Protein AF-A0A5A7S313-F1 (afdb_monomer_lite)

pLDDT: mean 79.52, std 14.51, range [44.0, 96.19]

Secondary structure (DSSP, 8-state):
-HHHHHHHHHHHHHHHHHHHHHHHHHHHHHHHHHHHHHHHHHSEEEEEEESS-HHHHHHHHHHHS--B-STT--GGGEEEEEEEE-SSEEEEEEEEE-SSSSEEEEEEEEEEEEEETTEEEEEEEEEEEE-S-TTTHHHHHHHHHHHHHHHHHHHHHH-TT-EEEEEE--

Radius of gyration: 22.66 Å; chains: 1; bounding box: 63×31×67 Å

Organism: NCBI:txid2495913

Sequence (170 aa):
MIATLLFFAVIFGVSWVYATVKTKAKREVFFKEQYDTQRSLTHSDLHITTNATVEAIRHSLDKHIPADESAKAVFFGGSMKKTHQTDFRTVWQHRSKITTGGDGDEFTASVTFRPENNRTHAVVSIDRWREKDGITRRAGIRVMQQFMDAAVAAFKETDPNAHVETRSAA

Structure (mmCIF, N/CA/C/O backbone):
data_AF-A0A5A7S313-F1
#
_entry.id   AF-A0A5A7S313-F1
#
loop_
_atom_site.group_PDB
_atom_site.id
_atom_site.type_symbol
_atom_site.label_atom_id
_atom_site.label_alt_id
_atom_site.label_comp_id
_atom_site.label_asym_id
_atom_site.label_entity_id
_atom_site.label_seq_id
_atom_site.pdbx_PDB_ins_code
_atom_site.Cartn_x
_atom_site.Cartn_y
_atom_site.Cartn_z
_atom_site.occupancy
_atom_site.B_iso_or_equiv
_atom_site.auth_seq_id
_atom_site.auth_comp_id
_atom_site.auth_asym_id
_atom_site.auth_atom_id
_atom_site.pdbx_PDB_model_num
ATOM 1 N N . MET A 1 1 ? 39.688 -18.090 -51.875 1.00 58.97 1 MET A N 1
ATOM 2 C CA . MET A 1 1 ? 39.910 -17.072 -50.822 1.00 58.97 1 MET A CA 1
ATOM 3 C C . MET A 1 1 ? 38.756 -16.066 -50.731 1.00 58.97 1 MET A C 1
ATOM 5 O O . MET A 1 1 ? 38.184 -15.937 -49.660 1.00 58.97 1 MET A O 1
ATOM 9 N N . ILE A 1 2 ? 38.338 -15.425 -51.834 1.00 63.50 2 ILE A N 1
ATOM 10 C CA . ILE A 1 2 ? 37.213 -14.456 -51.849 1.00 63.50 2 ILE A CA 1
ATOM 11 C C . ILE A 1 2 ? 35.858 -15.103 -51.495 1.00 63.50 2 ILE A C 1
ATOM 13 O O . ILE A 1 2 ? 35.122 -14.576 -50.667 1.00 63.50 2 ILE A O 1
ATOM 17 N N . ALA A 1 3 ? 35.551 -16.281 -52.051 1.00 61.41 3 ALA A N 1
ATOM 18 C CA . ALA A 1 3 ? 34.304 -16.999 -51.754 1.00 61.41 3 ALA A CA 1
ATOM 19 C C . ALA A 1 3 ? 34.179 -17.401 -50.271 1.00 61.41 3 ALA A C 1
ATOM 21 O O . ALA A 1 3 ? 33.097 -17.353 -49.695 1.00 61.41 3 ALA A O 1
ATOM 22 N N . THR A 1 4 ? 35.301 -17.738 -49.633 1.00 62.44 4 THR A N 1
ATOM 23 C CA . THR A 1 4 ? 35.359 -18.107 -48.215 1.00 62.44 4 THR A CA 1
ATOM 24 C C . THR A 1 4 ? 35.072 -16.899 -47.319 1.00 62.44 4 THR A C 1
ATOM 26 O O . THR A 1 4 ? 34.288 -17.004 -46.382 1.00 62.44 4 THR A O 1
ATOM 29 N N . LEU A 1 5 ? 35.637 -15.731 -47.647 1.00 61.53 5 LEU A N 1
ATOM 30 C CA . LEU A 1 5 ? 35.375 -14.473 -46.937 1.00 61.53 5 LEU A CA 1
ATOM 31 C C . LEU A 1 5 ? 33.908 -14.030 -47.055 1.00 61.53 5 LEU A C 1
ATOM 33 O O . LEU A 1 5 ? 33.316 -13.615 -46.061 1.00 61.53 5 LEU A O 1
ATOM 37 N N . LEU A 1 6 ? 33.300 -14.175 -48.237 1.00 60.22 6 LEU A N 1
ATOM 38 C CA . LEU A 1 6 ? 31.879 -13.873 -48.452 1.00 60.22 6 LEU A CA 1
ATOM 39 C C . LEU A 1 6 ? 30.957 -14.821 -47.675 1.00 60.22 6 LEU A C 1
ATOM 41 O O . LEU A 1 6 ? 29.974 -14.373 -47.089 1.00 60.22 6 LEU A O 1
ATOM 45 N N . PHE A 1 7 ? 31.293 -16.111 -47.610 1.00 64.56 7 PHE A N 1
ATOM 46 C CA . PHE A 1 7 ? 30.528 -17.096 -46.844 1.00 64.56 7 PHE A CA 1
ATOM 47 C C . PHE A 1 7 ? 30.505 -16.768 -45.344 1.00 64.56 7 PHE A C 1
ATOM 49 O O . PHE A 1 7 ? 29.439 -16.754 -44.727 1.00 64.56 7 PHE A O 1
ATOM 56 N N . PHE A 1 8 ? 31.657 -16.409 -44.767 1.00 59.91 8 PHE A N 1
ATOM 57 C CA . PHE A 1 8 ? 31.714 -15.955 -43.377 1.00 59.91 8 PHE A CA 1
ATOM 58 C C . PHE A 1 8 ? 30.947 -14.642 -43.172 1.00 59.91 8 PHE A C 1
ATOM 60 O O . PHE A 1 8 ? 30.177 -14.544 -42.219 1.00 59.91 8 PHE A O 1
ATOM 67 N N . ALA A 1 9 ? 31.067 -13.665 -44.076 1.00 61.00 9 ALA A N 1
ATOM 68 C CA . ALA A 1 9 ? 30.336 -12.399 -43.975 1.00 61.00 9 ALA A CA 1
ATOM 69 C C . ALA A 1 9 ? 28.806 -12.591 -43.956 1.00 61.00 9 ALA A C 1
ATOM 71 O O . ALA A 1 9 ? 28.114 -11.938 -43.175 1.00 61.00 9 ALA A O 1
ATOM 72 N N . VAL A 1 10 ? 28.278 -13.527 -44.752 1.00 65.12 10 VAL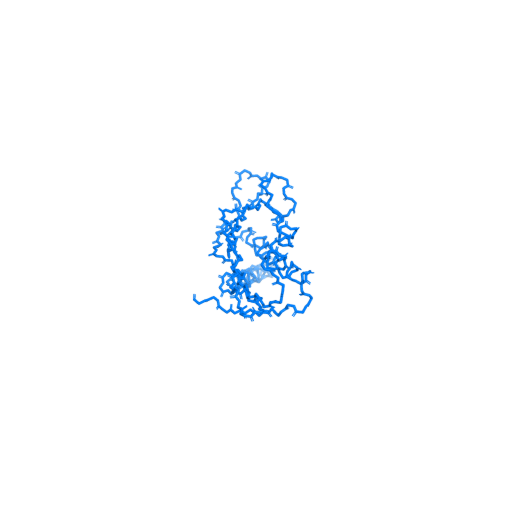 A N 1
ATOM 73 C CA . VAL A 1 10 ? 26.845 -13.860 -44.766 1.00 65.12 10 VAL A CA 1
ATOM 74 C C . VAL A 1 10 ? 26.420 -14.541 -43.462 1.00 65.12 10 VAL A C 1
ATOM 76 O O . VAL A 1 10 ? 25.419 -14.143 -42.871 1.00 65.12 10 VAL A O 1
ATOM 79 N N . ILE A 1 11 ? 27.186 -15.513 -42.959 1.00 64.25 11 ILE A N 1
ATOM 80 C CA . ILE A 1 11 ? 26.841 -16.224 -41.713 1.00 64.25 11 ILE A CA 1
ATOM 81 C C . ILE A 1 11 ? 26.889 -15.289 -40.500 1.00 64.25 11 ILE A C 1
ATOM 83 O O . ILE A 1 11 ? 25.975 -15.304 -39.666 1.00 64.25 11 ILE A O 1
ATOM 87 N N . PHE A 1 12 ? 27.926 -14.454 -40.407 1.00 59.38 12 PHE A N 1
ATOM 88 C CA . PHE A 1 12 ? 28.047 -13.471 -39.335 1.00 59.38 12 PHE A CA 1
ATOM 89 C C . PHE A 1 12 ? 26.969 -12.389 -39.450 1.00 59.38 12 PHE A C 1
ATOM 91 O O . PHE A 1 12 ? 26.346 -12.064 -38.441 1.00 59.38 12 PHE A O 1
ATOM 98 N N . GLY A 1 13 ? 26.670 -11.900 -40.658 1.00 58.66 13 GLY A N 1
ATOM 99 C CA . GLY A 1 13 ? 25.605 -10.922 -40.897 1.00 58.66 13 GLY A CA 1
ATOM 100 C C . GLY A 1 13 ? 24.216 -11.442 -40.516 1.00 58.66 13 GLY A C 1
ATOM 101 O O . GLY A 1 13 ? 23.496 -10.784 -39.766 1.00 58.66 13 GLY A O 1
ATOM 102 N N . VAL A 1 14 ? 23.856 -12.655 -40.949 1.00 61.38 14 VAL A N 1
ATOM 103 C CA . VAL A 1 14 ? 22.561 -13.281 -40.625 1.00 61.38 14 VAL A CA 1
ATOM 104 C C . VAL A 1 14 ? 22.447 -13.580 -39.127 1.00 61.38 14 VAL A C 1
ATOM 106 O O . VAL A 1 14 ? 21.400 -13.318 -38.533 1.00 61.38 14 VAL A O 1
ATOM 109 N N . SER A 1 15 ? 23.522 -14.043 -38.480 1.00 62.72 15 SER A N 1
ATOM 110 C CA . SER A 1 15 ? 23.530 -14.258 -37.025 1.00 62.72 15 SER A CA 1
ATOM 111 C C . SER A 1 15 ? 23.352 -12.956 -36.242 1.00 62.72 15 SER A C 1
ATOM 113 O O . SER A 1 15 ? 22.628 -12.933 -35.246 1.00 62.72 15 SER A O 1
ATOM 115 N N . TRP A 1 16 ? 23.963 -11.857 -36.697 1.00 64.00 16 TRP A N 1
ATOM 116 C CA . TRP A 1 16 ? 23.848 -10.550 -36.047 1.00 64.00 16 TRP A CA 1
ATOM 117 C C . TRP A 1 16 ? 22.446 -9.947 -36.212 1.00 64.00 16 TRP A C 1
ATOM 119 O O . TRP A 1 16 ? 21.860 -9.445 -35.249 1.00 64.00 16 TRP A O 1
ATOM 129 N N . VAL A 1 17 ? 21.854 -10.066 -37.405 1.00 60.25 17 VAL A N 1
ATOM 130 C CA . VAL A 1 17 ? 20.466 -9.649 -37.670 1.00 60.25 17 VAL A CA 1
ATOM 131 C C . VAL A 1 17 ? 19.482 -10.483 -36.844 1.00 60.25 17 VAL A C 1
ATOM 133 O O . VAL A 1 17 ? 18.600 -9.933 -36.189 1.00 60.25 17 VAL A O 1
ATOM 136 N N . TYR A 1 18 ? 19.664 -11.802 -36.778 1.00 62.84 18 TYR A N 1
ATOM 137 C CA . TYR A 1 18 ? 18.817 -12.666 -35.956 1.00 62.84 18 TYR A CA 1
ATOM 138 C C . TYR A 1 18 ? 18.930 -12.335 -34.459 1.00 62.84 18 TYR A C 1
ATOM 140 O O . TYR A 1 18 ? 17.918 -12.235 -33.759 1.00 62.84 18 TYR A O 1
ATOM 148 N N . ALA A 1 19 ? 20.147 -12.094 -33.962 1.00 58.81 19 ALA A N 1
ATOM 149 C CA . ALA A 1 19 ? 20.376 -11.708 -32.573 1.00 58.81 19 ALA A CA 1
ATOM 150 C C . ALA A 1 19 ? 19.731 -10.355 -32.229 1.00 58.81 19 ALA A C 1
ATOM 152 O O . ALA A 1 19 ? 19.106 -10.237 -31.170 1.00 58.81 19 ALA A O 1
ATOM 153 N N . THR A 1 20 ? 19.827 -9.362 -33.121 1.00 59.66 20 THR A N 1
ATOM 154 C CA . THR A 1 20 ? 19.258 -8.014 -32.926 1.00 59.66 20 THR A CA 1
ATOM 155 C C . THR A 1 20 ? 17.731 -7.994 -33.017 1.00 59.66 20 THR A C 1
ATOM 157 O O . THR A 1 20 ? 17.076 -7.363 -32.187 1.00 59.66 20 THR A O 1
ATOM 160 N N . VAL A 1 21 ? 17.132 -8.734 -33.953 1.00 60.22 21 VAL A N 1
ATOM 161 C CA . VAL A 1 21 ? 15.668 -8.878 -34.048 1.00 60.22 21 VAL A CA 1
ATOM 162 C C . VAL A 1 21 ? 15.115 -9.604 -32.820 1.00 60.22 21 VAL A C 1
ATOM 164 O O . VAL A 1 21 ? 14.151 -9.142 -32.209 1.00 60.22 21 VAL A O 1
ATOM 167 N N . LYS A 1 22 ? 15.769 -10.684 -32.375 1.00 61.38 22 LYS A N 1
ATOM 168 C CA . LYS A 1 22 ? 15.370 -11.421 -31.167 1.00 61.38 22 LYS A CA 1
ATOM 169 C C . LYS A 1 22 ? 15.480 -10.569 -29.901 1.00 61.38 22 LYS A C 1
ATOM 171 O O . LYS A 1 22 ? 14.634 -10.691 -29.018 1.00 61.38 22 LYS A O 1
ATOM 176 N N . THR A 1 23 ? 16.492 -9.707 -29.791 1.00 55.25 23 THR A N 1
ATOM 177 C CA . THR A 1 23 ? 16.611 -8.782 -28.648 1.00 55.25 23 THR A CA 1
ATOM 178 C C . THR A 1 23 ? 15.567 -7.674 -28.688 1.00 55.25 23 THR A C 1
ATOM 180 O O . THR A 1 23 ? 15.011 -7.368 -27.637 1.00 55.25 23 THR A O 1
ATOM 183 N N . LYS A 1 24 ? 15.236 -7.121 -29.863 1.00 60.31 24 LYS A N 1
ATOM 184 C CA . LYS A 1 24 ? 14.135 -6.151 -30.002 1.00 60.31 24 LYS A CA 1
ATOM 185 C C . LYS A 1 24 ? 12.787 -6.761 -29.617 1.00 60.31 24 LYS A C 1
ATOM 187 O O . LYS A 1 24 ? 12.116 -6.214 -28.749 1.00 60.31 24 LYS A O 1
ATOM 192 N N . ALA A 1 25 ? 12.457 -7.937 -30.152 1.00 59.31 25 ALA A N 1
ATOM 193 C CA . ALA A 1 25 ? 11.212 -8.635 -29.829 1.00 59.31 25 ALA A CA 1
ATOM 194 C C . ALA A 1 25 ? 11.117 -8.998 -28.337 1.00 59.31 25 ALA A C 1
ATOM 196 O O . ALA A 1 25 ? 10.091 -8.772 -27.701 1.00 59.31 25 ALA A O 1
ATOM 197 N N . LYS A 1 26 ? 12.207 -9.494 -27.731 1.00 58.94 26 LYS A N 1
ATOM 198 C CA . LYS A 1 26 ? 12.250 -9.739 -26.279 1.00 58.94 26 LYS A CA 1
ATOM 199 C C . LYS A 1 26 ? 12.031 -8.465 -25.474 1.00 58.94 26 LYS A C 1
ATOM 201 O O . LYS A 1 26 ? 11.352 -8.513 -24.459 1.00 58.94 26 LYS A O 1
ATOM 206 N N . ARG A 1 27 ? 12.610 -7.347 -25.909 1.00 56.84 27 ARG A N 1
ATOM 207 C CA . ARG A 1 27 ? 12.488 -6.058 -25.229 1.00 56.84 27 ARG A CA 1
ATOM 208 C C . ARG A 1 27 ? 11.054 -5.527 -25.299 1.00 56.84 27 ARG A C 1
ATOM 210 O O . ARG A 1 27 ? 10.546 -5.075 -24.282 1.00 56.84 27 ARG A O 1
ATOM 217 N N . GLU A 1 28 ? 10.384 -5.657 -26.440 1.00 60.91 28 GLU A N 1
ATOM 218 C CA . GLU A 1 28 ? 8.966 -5.296 -26.591 1.00 60.91 28 GLU A CA 1
ATOM 219 C C . GLU A 1 28 ? 8.044 -6.157 -25.722 1.00 60.91 28 GLU A C 1
ATOM 221 O O . GLU A 1 28 ? 7.219 -5.618 -24.987 1.00 60.91 28 GLU A O 1
ATOM 226 N N . VAL A 1 29 ? 8.220 -7.483 -25.736 1.00 63.34 29 VAL A N 1
ATOM 227 C CA . VAL A 1 29 ? 7.418 -8.401 -24.908 1.00 63.34 29 VAL A CA 1
ATOM 228 C C . VAL A 1 29 ? 7.664 -8.163 -23.416 1.00 63.34 29 VAL A C 1
ATOM 230 O O . VAL A 1 29 ? 6.719 -8.097 -22.637 1.00 63.34 29 VAL A O 1
ATOM 233 N N . PHE A 1 30 ? 8.923 -7.973 -23.020 1.00 63.88 30 PHE A N 1
ATOM 234 C CA . PHE A 1 30 ? 9.294 -7.734 -21.626 1.00 63.88 30 PHE A CA 1
ATOM 235 C C . PHE A 1 30 ? 8.748 -6.404 -21.098 1.00 63.88 30 PHE A C 1
ATOM 237 O O . PHE A 1 30 ? 8.261 -6.337 -19.972 1.00 63.88 30 PHE A O 1
ATOM 244 N N . PHE A 1 31 ? 8.784 -5.338 -21.904 1.00 69.00 31 PHE A N 1
ATOM 245 C CA . PHE A 1 31 ? 8.170 -4.075 -21.503 1.00 69.00 31 PHE A CA 1
ATOM 246 C C . PHE A 1 31 ? 6.648 -4.157 -21.471 1.00 69.00 31 PHE A C 1
ATOM 248 O O . PHE A 1 31 ? 6.052 -3.545 -20.589 1.00 69.00 31 PHE A O 1
ATOM 255 N N . LYS A 1 32 ? 6.023 -4.927 -22.370 1.00 77.75 32 LYS A N 1
ATOM 256 C CA . LYS A 1 32 ? 4.575 -5.157 -22.347 1.00 77.75 32 LYS A CA 1
ATOM 257 C C . LYS A 1 32 ? 4.127 -5.794 -21.031 1.00 77.75 32 LYS A C 1
ATOM 259 O O . LYS A 1 32 ? 3.224 -5.267 -20.398 1.00 77.75 32 LYS A O 1
ATOM 264 N N . GLU A 1 33 ? 4.799 -6.848 -20.576 1.00 78.12 33 GLU A N 1
ATOM 265 C CA . GLU A 1 33 ? 4.487 -7.497 -19.294 1.00 78.12 33 GLU A CA 1
ATOM 266 C C . GLU A 1 33 ? 4.594 -6.519 -18.111 1.00 78.12 33 GLU A C 1
ATOM 268 O O . GLU A 1 33 ? 3.729 -6.484 -17.235 1.00 78.12 33 GLU A O 1
ATOM 273 N N . GLN A 1 34 ? 5.622 -5.664 -18.110 1.00 76.06 34 GLN A N 1
ATOM 274 C CA . GLN A 1 34 ? 5.766 -4.618 -17.097 1.00 76.06 34 GLN A CA 1
ATOM 275 C C . GLN A 1 34 ? 4.647 -3.575 -17.171 1.00 76.06 34 GLN A C 1
ATOM 277 O O . GLN A 1 34 ? 4.140 -3.166 -16.130 1.00 76.06 34 GLN A O 1
ATOM 282 N N . TYR A 1 35 ? 4.247 -3.156 -18.373 1.00 77.25 35 TYR A N 1
ATOM 283 C CA . TYR A 1 35 ? 3.126 -2.234 -18.560 1.00 77.25 35 TYR A CA 1
ATOM 284 C C . TYR A 1 35 ? 1.807 -2.840 -18.084 1.00 77.25 35 TYR A C 1
ATOM 286 O O . TYR A 1 35 ? 1.063 -2.173 -17.371 1.00 77.25 35 TYR A O 1
ATOM 294 N N . ASP A 1 36 ? 1.536 -4.096 -18.432 1.00 81.94 36 ASP A N 1
ATOM 295 C CA . ASP A 1 36 ? 0.306 -4.787 -18.049 1.00 81.94 36 ASP A CA 1
ATOM 296 C C . ASP A 1 36 ? 0.244 -4.981 -16.524 1.00 81.94 36 ASP A C 1
ATOM 298 O O . ASP A 1 36 ? -0.788 -4.710 -15.915 1.00 81.94 36 ASP A O 1
ATOM 302 N N . THR A 1 37 ? 1.369 -5.329 -15.886 1.00 79.50 37 THR A N 1
ATOM 303 C CA . THR A 1 37 ? 1.462 -5.475 -14.419 1.00 79.50 37 THR A CA 1
ATOM 304 C C . THR A 1 37 ? 1.331 -4.133 -13.695 1.00 79.50 37 THR A C 1
ATOM 306 O O . THR A 1 37 ? 0.630 -4.009 -12.693 1.00 79.50 37 THR A O 1
ATOM 309 N N . GLN A 1 38 ? 1.994 -3.087 -14.195 1.00 80.56 38 GLN A N 1
ATOM 310 C CA . GLN A 1 38 ? 1.836 -1.735 -13.657 1.00 80.56 38 GLN A CA 1
ATOM 311 C C . GLN A 1 38 ? 0.379 -1.279 -13.779 1.00 80.56 38 GLN A C 1
ATOM 313 O O . GLN A 1 38 ? -0.179 -0.710 -12.840 1.00 80.56 38 GLN A O 1
ATOM 318 N N . ARG A 1 39 ? -0.245 -1.530 -14.934 1.00 81.81 39 ARG A N 1
ATOM 319 C CA . ARG A 1 39 ? -1.644 -1.194 -15.181 1.00 81.81 39 ARG A CA 1
ATOM 320 C C . ARG A 1 39 ? -2.558 -1.948 -14.226 1.00 81.81 39 ARG A C 1
ATOM 322 O O . ARG A 1 39 ? -3.405 -1.304 -13.623 1.00 81.81 39 ARG A O 1
ATOM 329 N N . SER A 1 40 ? -2.367 -3.253 -14.029 1.00 82.81 40 SER A N 1
ATOM 330 C CA . SER A 1 40 ? -3.187 -4.012 -13.083 1.00 82.81 40 SER A CA 1
ATOM 331 C C . SER A 1 40 ? -3.050 -3.468 -11.664 1.00 82.81 40 SER A C 1
ATOM 333 O O . SER A 1 40 ? -4.055 -3.306 -10.994 1.00 82.81 40 SER A O 1
ATOM 335 N N . LEU A 1 41 ? -1.851 -3.098 -11.213 1.00 82.12 41 LEU A N 1
ATOM 336 C CA . LEU A 1 41 ? -1.668 -2.542 -9.865 1.00 82.12 41 LEU A CA 1
ATOM 337 C C . LEU A 1 41 ? -2.259 -1.137 -9.680 1.00 82.12 41 LEU A C 1
ATOM 339 O O . LEU A 1 41 ? -2.626 -0.778 -8.570 1.00 82.12 41 LEU A O 1
ATOM 343 N N . THR A 1 42 ? -2.339 -0.340 -10.746 1.00 82.19 42 THR A N 1
ATOM 344 C CA . THR A 1 42 ? -2.846 1.047 -10.693 1.00 82.19 42 THR A CA 1
ATOM 345 C C . THR A 1 42 ? -4.329 1.168 -11.034 1.00 82.19 42 THR A C 1
ATOM 347 O O . THR A 1 42 ? -4.940 2.182 -10.729 1.00 82.19 42 THR A O 1
ATOM 350 N N . HIS A 1 43 ? -4.905 0.157 -11.687 1.00 81.75 43 HIS A N 1
ATOM 351 C CA . HIS A 1 43 ? -6.309 0.120 -12.112 1.00 81.75 43 HIS A CA 1
ATOM 352 C C . HIS A 1 43 ? -7.084 -1.005 -11.421 1.00 81.75 43 HIS A C 1
ATOM 354 O O . HIS A 1 43 ? -8.162 -1.375 -11.880 1.00 81.75 43 HIS A O 1
ATOM 360 N N . SER A 1 44 ? -6.536 -1.576 -10.350 1.00 84.69 44 SER A N 1
ATOM 361 C CA . SER A 1 44 ? -7.248 -2.532 -9.509 1.00 84.69 44 SER A CA 1
ATOM 362 C C . SER A 1 44 ? -7.140 -2.108 -8.061 1.00 84.69 44 SER A C 1
ATOM 364 O O . SER A 1 44 ? -6.058 -1.773 -7.582 1.00 84.69 44 SER A O 1
ATOM 366 N N . ASP A 1 45 ? -8.259 -2.216 -7.370 1.00 91.19 45 ASP A N 1
ATOM 367 C CA . ASP A 1 45 ? -8.348 -2.041 -5.940 1.00 91.19 45 ASP A CA 1
ATOM 368 C C . ASP A 1 45 ? -8.396 -3.406 -5.263 1.00 91.19 45 ASP A C 1
ATOM 370 O O . ASP A 1 45 ? -8.973 -4.379 -5.765 1.00 91.19 45 ASP A O 1
ATOM 374 N N . LEU A 1 46 ? -7.796 -3.474 -4.084 1.00 92.25 46 LEU A N 1
ATOM 375 C CA . LEU A 1 46 ? -7.868 -4.636 -3.224 1.00 92.25 46 LEU A CA 1
ATOM 376 C C . LEU A 1 46 ? -8.874 -4.348 -2.110 1.00 92.25 46 LEU A C 1
ATOM 378 O O . LEU A 1 46 ? -8.686 -3.481 -1.259 1.00 92.25 46 LEU A O 1
ATOM 382 N N . HIS A 1 47 ? -9.981 -5.072 -2.165 1.00 94.75 47 HIS A N 1
ATOM 383 C CA . HIS A 1 47 ? -11.082 -4.994 -1.226 1.00 94.75 47 HIS A CA 1
ATOM 384 C C . HIS A 1 47 ? -10.860 -6.026 -0.126 1.00 94.75 47 HIS A C 1
ATOM 386 O O . HIS A 1 47 ? -10.784 -7.225 -0.401 1.00 94.75 47 HIS A O 1
ATOM 392 N N . ILE A 1 48 ? -10.754 -5.571 1.120 1.00 95.12 48 ILE A N 1
ATOM 393 C CA . ILE A 1 48 ? -10.589 -6.445 2.281 1.00 95.12 48 ILE A CA 1
ATOM 394 C C . ILE A 1 48 ? -11.792 -6.300 3.193 1.00 95.12 48 ILE A C 1
ATOM 396 O O . ILE A 1 48 ? -12.107 -5.200 3.636 1.00 95.12 48 ILE A O 1
ATOM 400 N N . THR A 1 49 ? -12.445 -7.413 3.507 1.00 94.69 49 THR A N 1
ATOM 401 C CA . THR A 1 49 ? -13.507 -7.461 4.516 1.00 94.69 49 THR A CA 1
ATOM 402 C C . THR A 1 49 ? -13.013 -8.230 5.729 1.00 94.69 49 THR A C 1
ATOM 404 O O . THR A 1 49 ? -12.523 -9.351 5.600 1.00 94.69 49 THR A O 1
ATOM 407 N N . THR A 1 50 ? -13.152 -7.641 6.912 1.00 93.94 50 THR A N 1
ATOM 408 C CA . THR A 1 50 ? -12.676 -8.214 8.175 1.00 93.94 50 THR A CA 1
ATOM 409 C C . THR A 1 50 ? -13.641 -7.913 9.319 1.00 93.94 50 THR A C 1
ATOM 411 O O . THR A 1 50 ? -14.409 -6.954 9.258 1.00 93.94 50 THR A O 1
ATOM 414 N N . ASN A 1 51 ? -13.608 -8.726 10.376 1.00 94.19 51 ASN A N 1
ATOM 415 C CA . ASN A 1 51 ? -14.316 -8.442 11.627 1.00 94.19 51 ASN A CA 1
ATOM 416 C C . ASN A 1 51 ? -13.482 -7.585 12.602 1.00 94.19 51 ASN A C 1
ATOM 418 O O . ASN A 1 51 ? -13.981 -7.207 13.661 1.00 94.19 51 ASN A O 1
ATOM 422 N N . ALA A 1 52 ? -12.220 -7.285 12.274 1.00 92.25 52 ALA A N 1
ATOM 423 C CA . ALA A 1 52 ? -11.367 -6.434 13.093 1.00 92.25 52 ALA A CA 1
ATOM 424 C C . ALA A 1 52 ? -11.843 -4.972 13.081 1.00 92.25 52 ALA A C 1
ATOM 426 O O . ALA A 1 52 ? -12.424 -4.478 12.107 1.00 92.25 52 ALA A O 1
ATOM 427 N N . THR A 1 53 ? -11.572 -4.257 14.175 1.00 92.25 53 THR A N 1
ATOM 428 C CA . THR A 1 53 ? -11.854 -2.822 14.270 1.00 92.25 53 THR A CA 1
ATOM 429 C C . THR A 1 53 ? -10.855 -2.023 13.434 1.00 92.25 53 THR A C 1
ATOM 431 O O . THR A 1 53 ? -9.699 -2.415 13.269 1.00 92.25 53 THR A O 1
ATOM 434 N N . VAL A 1 54 ? -11.279 -0.854 12.942 1.00 92.19 54 VAL A N 1
ATOM 435 C CA . VAL A 1 54 ? -10.406 0.072 12.198 1.00 92.19 54 VAL A CA 1
ATOM 436 C C . VAL A 1 54 ? -9.141 0.420 12.995 1.00 92.19 54 VAL A C 1
ATOM 438 O O . VAL A 1 54 ? -8.057 0.503 12.424 1.00 92.19 54 VAL A O 1
ATOM 441 N N . GLU A 1 55 ? -9.260 0.583 14.313 1.00 91.94 55 GLU A N 1
ATOM 442 C CA . GLU A 1 55 ? -8.135 0.887 15.201 1.00 91.94 55 GLU A CA 1
ATOM 443 C C . GLU A 1 55 ? -7.091 -0.239 15.236 1.00 91.94 55 GLU A C 1
ATOM 445 O O . GLU A 1 55 ? -5.901 0.022 15.051 1.00 91.94 55 GLU A O 1
ATOM 450 N N . ALA A 1 56 ? -7.524 -1.495 15.387 1.00 92.50 56 ALA A N 1
ATOM 451 C CA . ALA A 1 56 ? -6.620 -2.644 15.392 1.00 92.50 56 ALA A CA 1
ATOM 452 C C . ALA A 1 56 ? -5.882 -2.783 14.051 1.00 92.50 56 ALA A C 1
ATOM 454 O O . ALA A 1 56 ? -4.664 -2.973 14.018 1.00 92.50 56 ALA A O 1
ATOM 455 N N . ILE A 1 57 ? -6.610 -2.617 12.941 1.00 93.25 57 ILE A N 1
ATOM 456 C CA . ILE A 1 57 ? -6.036 -2.691 11.593 1.00 93.25 57 ILE A CA 1
ATOM 457 C C . ILE A 1 57 ? -5.007 -1.579 11.386 1.00 93.25 57 ILE A C 1
ATOM 459 O O . ILE A 1 57 ? -3.928 -1.834 10.860 1.00 93.25 57 ILE A O 1
ATOM 463 N N . ARG A 1 58 ? -5.292 -0.351 11.833 1.00 91.31 58 ARG A N 1
ATOM 464 C CA . ARG A 1 58 ? -4.341 0.771 11.757 1.00 91.31 58 ARG A CA 1
ATOM 465 C C . ARG A 1 58 ? -3.055 0.490 12.505 1.00 91.31 58 ARG A C 1
ATOM 467 O O . ARG A 1 58 ? -1.982 0.711 11.956 1.00 91.31 58 ARG A O 1
ATOM 474 N N . HIS A 1 59 ? -3.161 -0.025 13.724 1.00 92.25 59 HIS A N 1
ATOM 475 C CA . HIS A 1 59 ? -1.985 -0.374 14.506 1.00 92.25 59 HIS A CA 1
ATOM 476 C C . HIS A 1 59 ? -1.122 -1.426 13.784 1.00 92.25 59 HIS A C 1
ATOM 478 O O . HIS A 1 59 ? 0.102 -1.306 13.742 1.00 92.25 59 HIS A O 1
ATOM 484 N N . SER A 1 60 ? -1.744 -2.431 13.157 1.00 92.81 60 SER A N 1
ATOM 485 C CA . SER A 1 60 ? -1.009 -3.423 12.361 1.00 92.81 60 SER A CA 1
ATOM 486 C C . SER A 1 60 ? -0.434 -2.847 11.057 1.00 92.81 60 SER A C 1
ATOM 488 O O . SER A 1 60 ? 0.699 -3.171 10.687 1.00 92.81 60 SER A O 1
ATOM 490 N N . LEU A 1 61 ? -1.153 -1.946 10.380 1.00 92.25 61 LEU A N 1
ATOM 491 C CA . LEU A 1 61 ? -0.653 -1.248 9.191 1.00 92.25 61 LEU A CA 1
ATOM 492 C C . LEU A 1 61 ? 0.585 -0.410 9.510 1.00 92.25 61 LEU A C 1
ATOM 494 O O . LEU A 1 61 ? 1.523 -0.405 8.723 1.00 92.25 61 LEU A O 1
ATOM 498 N N . ASP A 1 62 ? 0.632 0.240 10.669 1.00 89.75 62 ASP A N 1
ATOM 499 C CA . ASP A 1 62 ? 1.777 1.060 11.077 1.00 89.75 62 ASP A CA 1
ATOM 500 C C . ASP A 1 62 ? 3.034 0.223 11.345 1.00 89.75 62 ASP A C 1
ATOM 502 O O . ASP A 1 62 ? 4.153 0.689 11.126 1.00 89.75 62 ASP A O 1
ATOM 506 N N . LYS A 1 63 ? 2.848 -1.039 11.745 1.00 89.00 63 LYS A N 1
ATOM 507 C CA . LYS A 1 63 ? 3.922 -2.027 11.892 1.00 89.00 63 LYS A CA 1
ATOM 508 C C . LYS A 1 63 ? 4.420 -2.549 10.539 1.00 89.00 63 LYS A C 1
ATOM 510 O O . LYS A 1 63 ? 5.621 -2.758 10.378 1.00 89.00 63 LYS A O 1
ATOM 515 N N . HIS A 1 64 ? 3.519 -2.771 9.582 1.00 89.50 64 HIS A N 1
ATOM 516 C CA . HIS A 1 64 ? 3.842 -3.369 8.280 1.00 89.50 64 HIS A CA 1
ATOM 517 C C . HIS A 1 64 ? 4.225 -2.356 7.197 1.00 89.50 64 HIS A C 1
ATOM 519 O O . HIS A 1 64 ? 4.923 -2.711 6.252 1.00 89.50 64 HIS A O 1
ATOM 525 N N . ILE A 1 65 ? 3.773 -1.109 7.314 1.00 87.62 65 ILE A N 1
ATOM 526 C CA . ILE A 1 65 ? 4.005 -0.020 6.360 1.00 87.62 65 ILE A CA 1
ATOM 527 C C . ILE A 1 65 ? 4.508 1.201 7.147 1.00 87.62 65 ILE A C 1
ATOM 529 O O . ILE A 1 65 ? 3.796 2.206 7.288 1.00 87.62 65 ILE A O 1
ATOM 533 N N . PRO A 1 66 ? 5.734 1.121 7.697 1.00 82.00 66 PRO A N 1
ATOM 534 C CA . PRO A 1 66 ? 6.288 2.197 8.498 1.00 82.00 66 PRO A CA 1
ATOM 535 C C . PRO A 1 66 ? 6.479 3.455 7.646 1.00 82.00 66 PRO A C 1
ATOM 537 O O . PRO A 1 66 ? 6.981 3.406 6.520 1.00 82.00 66 PRO A O 1
ATOM 540 N N . ALA A 1 67 ? 6.092 4.603 8.203 1.00 80.31 67 ALA A N 1
ATOM 541 C CA . ALA A 1 67 ? 6.448 5.896 7.640 1.00 80.31 67 ALA A CA 1
ATOM 542 C C . ALA A 1 67 ? 7.920 6.183 7.978 1.00 80.31 67 ALA A C 1
ATOM 544 O O . ALA A 1 67 ? 8.232 6.623 9.082 1.00 80.31 67 ALA A O 1
ATOM 545 N N . ASP A 1 68 ? 8.821 5.892 7.043 1.00 74.62 68 ASP A N 1
ATOM 546 C CA . ASP A 1 68 ? 10.249 6.175 7.159 1.00 74.62 68 ASP A CA 1
ATOM 547 C C . ASP A 1 68 ? 10.678 7.160 6.061 1.00 74.62 68 ASP A C 1
ATOM 549 O O . ASP A 1 68 ? 10.799 6.821 4.878 1.00 74.62 68 ASP A O 1
ATOM 553 N N . GLU A 1 69 ? 10.906 8.412 6.464 1.00 68.00 69 GLU A N 1
ATOM 554 C CA . GLU A 1 69 ? 11.387 9.483 5.584 1.00 68.00 69 GLU A CA 1
ATOM 555 C C . GLU A 1 69 ? 12.919 9.469 5.404 1.00 68.00 69 GLU A C 1
ATOM 557 O O . GLU A 1 69 ? 13.477 10.255 4.622 1.00 68.00 69 GLU A O 1
ATOM 562 N N . SER A 1 70 ? 13.632 8.580 6.103 1.00 57.84 70 SER A N 1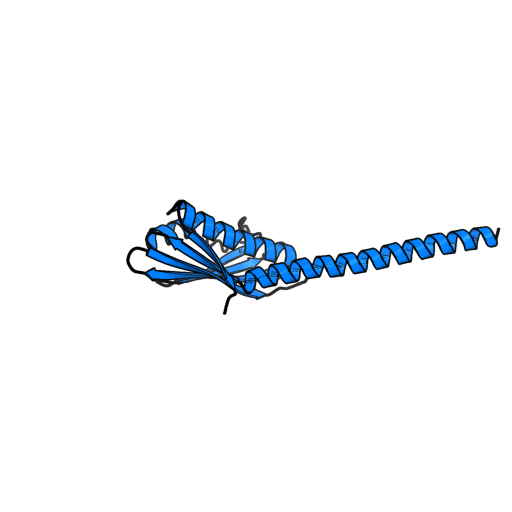
ATOM 563 C CA . SER A 1 70 ? 15.090 8.577 6.140 1.00 57.84 70 SER A CA 1
ATOM 564 C C . SER A 1 70 ? 15.717 8.252 4.778 1.00 57.84 70 SER A C 1
ATOM 566 O O . SER A 1 70 ? 15.115 7.680 3.869 1.00 57.84 70 SER A O 1
ATOM 568 N N . ALA A 1 71 ? 16.966 8.682 4.579 1.00 47.88 71 ALA A N 1
ATOM 569 C CA . ALA A 1 71 ? 17.753 8.326 3.392 1.00 47.88 71 ALA A CA 1
ATOM 570 C C . ALA A 1 71 ? 18.224 6.858 3.400 1.00 47.88 71 ALA A C 1
ATOM 572 O O . ALA A 1 71 ? 18.742 6.382 2.395 1.00 47.88 71 ALA A O 1
ATOM 573 N N . LYS A 1 72 ? 18.054 6.163 4.532 1.00 51.38 72 LYS A N 1
ATOM 574 C CA . LYS A 1 72 ? 18.455 4.771 4.756 1.00 51.38 72 LYS A CA 1
ATOM 575 C C . LYS A 1 72 ? 17.261 3.821 4.831 1.00 51.38 72 LYS A C 1
ATOM 577 O O . LYS A 1 72 ? 17.471 2.671 5.202 1.00 51.38 72 LYS A O 1
ATOM 582 N N . ALA A 1 73 ? 16.052 4.292 4.514 1.00 55.56 73 ALA A N 1
ATOM 583 C CA . ALA A 1 73 ? 14.837 3.497 4.577 1.00 55.56 73 ALA A CA 1
ATOM 584 C C . ALA A 1 73 ? 15.033 2.187 3.795 1.00 55.56 73 ALA A C 1
ATOM 586 O O . ALA A 1 73 ? 15.126 2.160 2.568 1.00 55.56 73 ALA A O 1
ATOM 587 N N . VAL A 1 74 ? 15.193 1.102 4.556 1.00 53.56 74 VAL A N 1
ATOM 588 C CA . VAL A 1 74 ? 15.412 -0.268 4.061 1.00 53.56 74 VAL A CA 1
ATOM 589 C C . VAL A 1 74 ? 14.124 -0.799 3.431 1.00 53.56 74 VAL A C 1
ATOM 591 O O . VAL A 1 74 ? 14.147 -1.663 2.554 1.00 53.56 74 VAL A O 1
ATOM 594 N N . PHE A 1 75 ? 12.993 -0.234 3.846 1.00 52.75 75 PHE A N 1
ATOM 595 C CA . PHE A 1 75 ? 11.690 -0.504 3.279 1.00 52.75 75 PHE A CA 1
ATOM 596 C C . PHE A 1 75 ? 11.609 0.070 1.856 1.00 52.75 75 PHE A C 1
ATOM 598 O O . PHE A 1 75 ? 11.824 1.256 1.637 1.00 52.75 75 PHE A O 1
ATOM 605 N N . PHE A 1 76 ? 11.305 -0.781 0.873 1.00 59.66 76 PHE A N 1
ATOM 606 C CA . PHE A 1 76 ? 10.952 -0.373 -0.493 1.00 59.66 76 PHE A CA 1
ATOM 607 C C . PHE A 1 76 ? 12.013 0.383 -1.323 1.00 59.66 76 PHE A C 1
ATOM 609 O O . PHE A 1 76 ? 11.661 1.035 -2.310 1.00 59.66 76 PHE A O 1
ATOM 616 N N . GLY A 1 77 ? 13.302 0.338 -0.963 1.00 65.81 77 GLY A N 1
ATOM 617 C CA . GLY A 1 77 ? 14.358 1.021 -1.735 1.00 65.81 77 GLY A CA 1
ATOM 618 C C . GLY A 1 77 ? 14.111 2.531 -1.918 1.00 65.81 77 GLY A C 1
ATOM 619 O O . GLY A 1 77 ? 14.457 3.109 -2.954 1.00 65.81 77 GLY A O 1
ATOM 620 N N . GLY A 1 78 ? 13.437 3.159 -0.950 1.00 74.81 78 GLY A N 1
ATOM 621 C CA . GLY A 1 78 ? 12.957 4.535 -1.016 1.00 74.81 78 GLY A CA 1
ATOM 622 C C . GLY A 1 78 ? 12.309 4.981 0.290 1.00 74.81 78 GLY A C 1
ATOM 623 O O . GLY A 1 78 ? 12.140 4.189 1.207 1.00 74.81 78 GLY A O 1
ATOM 624 N N . SER A 1 79 ? 11.948 6.258 0.383 1.00 80.00 79 SER A N 1
ATOM 625 C CA . SER A 1 79 ? 11.228 6.782 1.548 1.00 80.00 79 SER A CA 1
ATOM 626 C C . SER A 1 79 ? 9.728 6.553 1.409 1.00 80.00 79 SER A C 1
ATOM 628 O O . SER A 1 79 ? 9.180 6.760 0.324 1.00 80.00 79 SER A O 1
ATOM 630 N N . MET A 1 80 ? 9.071 6.217 2.517 1.00 85.69 80 MET A N 1
ATOM 631 C CA . MET A 1 80 ? 7.619 6.104 2.614 1.00 85.69 80 MET A CA 1
ATOM 632 C C . MET A 1 80 ? 7.102 7.147 3.603 1.00 85.69 80 MET A C 1
ATOM 634 O O . MET A 1 80 ? 7.506 7.165 4.762 1.00 85.69 80 MET A O 1
ATOM 638 N N . LYS A 1 81 ? 6.204 8.022 3.157 1.00 88.50 81 LYS A N 1
ATOM 639 C CA . LYS A 1 81 ? 5.656 9.116 3.962 1.00 88.50 81 LYS A CA 1
ATOM 640 C C . LYS A 1 81 ? 4.145 9.002 4.046 1.00 88.50 81 LYS A C 1
ATOM 642 O O . LYS A 1 81 ? 3.491 8.880 3.018 1.00 88.50 81 LYS A O 1
ATOM 647 N N . LYS A 1 82 ? 3.572 9.134 5.241 1.00 90.00 82 LYS A N 1
ATOM 648 C CA . LYS A 1 82 ? 2.131 9.380 5.384 1.00 90.00 82 LYS A CA 1
ATOM 649 C C . LYS A 1 82 ? 1.848 10.846 5.064 1.00 90.00 82 LYS A C 1
ATOM 651 O O . LYS A 1 82 ? 2.322 11.734 5.768 1.00 90.00 82 LYS A O 1
ATOM 656 N N . THR A 1 83 ? 1.116 11.107 3.989 1.00 89.25 83 THR A N 1
ATOM 657 C CA . THR A 1 83 ? 0.781 12.475 3.555 1.00 89.25 83 THR A CA 1
ATOM 658 C C . THR A 1 83 ? -0.559 12.938 4.101 1.00 89.25 83 THR A C 1
ATOM 660 O O . THR A 1 83 ? -0.756 14.131 4.319 1.00 89.25 83 THR A O 1
ATOM 663 N N . HIS A 1 84 ? -1.475 12.001 4.346 1.00 89.94 84 HIS A N 1
ATOM 664 C CA . HIS A 1 84 ? -2.800 12.294 4.866 1.00 89.94 84 HIS A CA 1
ATOM 665 C C . HIS A 1 84 ? -3.314 11.135 5.723 1.00 89.94 84 HIS A C 1
ATOM 667 O O . HIS A 1 84 ? -3.180 9.973 5.344 1.00 89.94 84 HIS A O 1
ATOM 673 N N . GLN A 1 85 ? -3.921 11.448 6.867 1.00 89.88 85 GLN A N 1
ATOM 674 C CA . GLN A 1 85 ? -4.548 10.466 7.748 1.00 89.88 85 GLN A CA 1
ATOM 675 C C . GLN A 1 85 ? -5.802 11.082 8.381 1.00 89.88 85 GLN A C 1
ATOM 677 O O . GLN A 1 85 ? -5.738 12.141 8.996 1.00 89.88 85 GLN A O 1
ATOM 682 N N . THR A 1 86 ? -6.937 10.414 8.203 1.00 91.38 86 THR A N 1
ATOM 683 C CA . THR A 1 86 ? -8.250 10.733 8.798 1.00 91.38 86 THR A CA 1
ATOM 684 C C . THR A 1 86 ? -8.737 9.529 9.598 1.00 91.3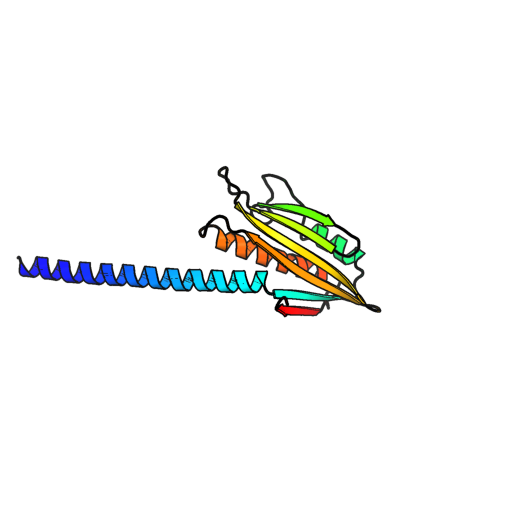8 86 THR A C 1
ATOM 686 O O . THR A 1 86 ? -7.992 8.565 9.743 1.00 91.38 86 THR A O 1
ATOM 689 N N . ASP A 1 87 ? -9.981 9.512 10.074 1.00 86.62 87 ASP A N 1
ATOM 690 C CA . ASP A 1 87 ? -10.573 8.351 10.764 1.00 86.62 87 ASP A CA 1
ATOM 691 C C . ASP A 1 87 ? -10.872 7.167 9.840 1.00 86.62 87 ASP A C 1
ATOM 693 O O . ASP A 1 87 ? -10.904 6.021 10.285 1.00 86.62 87 ASP A O 1
ATOM 697 N N . PHE A 1 88 ? -10.988 7.418 8.534 1.00 91.75 88 PHE A N 1
ATOM 698 C CA . PHE A 1 88 ? -11.359 6.391 7.559 1.00 91.75 88 PHE A CA 1
ATOM 699 C C . PHE A 1 88 ? -10.420 6.294 6.367 1.00 91.75 88 PHE A C 1
ATOM 701 O O . PHE A 1 88 ? -10.624 5.444 5.515 1.00 91.75 88 PHE A O 1
ATOM 708 N N . ARG A 1 89 ? -9.367 7.105 6.283 1.00 94.31 89 ARG A N 1
ATOM 709 C CA . ARG A 1 89 ? -8.406 7.014 5.182 1.00 94.31 89 ARG A CA 1
ATOM 710 C C . ARG A 1 89 ? -6.998 7.326 5.637 1.00 94.31 89 ARG A C 1
ATOM 712 O O . ARG A 1 89 ? -6.788 8.324 6.321 1.00 94.31 89 ARG A O 1
ATOM 719 N N . THR A 1 90 ? -6.051 6.525 5.175 1.00 93.94 90 THR A N 1
ATOM 720 C CA . THR A 1 90 ? -4.623 6.818 5.274 1.00 93.94 90 THR A CA 1
ATOM 721 C C . THR A 1 90 ? -4.027 6.800 3.875 1.00 93.94 90 THR A C 1
ATOM 723 O O . THR A 1 90 ? -4.333 5.911 3.083 1.00 93.94 90 THR A O 1
ATOM 726 N N . VAL A 1 91 ? -3.213 7.803 3.563 1.00 94.31 91 VAL A N 1
ATOM 727 C CA . VAL A 1 91 ? -2.531 7.964 2.280 1.00 94.31 91 VAL A CA 1
ATOM 728 C C . VAL A 1 91 ? -1.032 7.970 2.527 1.00 94.31 91 VAL A C 1
ATOM 730 O O . VAL A 1 91 ? -0.523 8.744 3.344 1.00 94.31 91 VAL A O 1
ATOM 733 N N . TRP A 1 92 ? -0.336 7.119 1.788 1.00 92.25 92 TRP A N 1
ATOM 734 C CA . TRP A 1 92 ? 1.110 7.032 1.758 1.00 92.25 92 TRP A CA 1
ATOM 735 C C . TRP A 1 92 ? 1.631 7.509 0.411 1.00 92.25 92 TRP A C 1
ATOM 737 O O . TRP A 1 92 ? 1.050 7.232 -0.634 1.00 92.25 92 TRP A O 1
ATOM 747 N N . GLN A 1 93 ? 2.762 8.194 0.444 1.00 90.81 93 GLN A N 1
ATOM 748 C CA . GLN A 1 93 ? 3.547 8.558 -0.717 1.00 90.81 93 GLN A CA 1
ATOM 749 C C . GLN A 1 93 ? 4.904 7.880 -0.594 1.00 90.81 93 GLN A C 1
ATOM 751 O O . GLN A 1 93 ? 5.650 8.106 0.362 1.00 90.81 93 GLN A O 1
ATOM 756 N N . HIS A 1 94 ? 5.224 7.053 -1.577 1.00 87.88 94 HIS A N 1
ATOM 757 C CA . HIS A 1 94 ? 6.548 6.488 -1.746 1.00 87.88 94 HIS A CA 1
ATOM 758 C C . HIS A 1 94 ? 7.325 7.317 -2.757 1.00 87.88 94 HIS A C 1
ATOM 760 O O . HIS A 1 94 ? 6.802 7.698 -3.805 1.00 87.88 94 HIS A O 1
ATOM 766 N N . ARG A 1 95 ? 8.595 7.557 -2.445 1.00 83.31 95 ARG A N 1
ATOM 767 C CA . ARG A 1 95 ? 9.566 8.134 -3.372 1.00 83.31 95 ARG A CA 1
ATOM 768 C C . ARG A 1 95 ? 10.822 7.287 -3.334 1.00 83.31 95 ARG A C 1
ATOM 770 O O . ARG A 1 95 ? 11.492 7.207 -2.299 1.00 83.31 95 ARG A O 1
ATOM 777 N N . SER A 1 96 ? 11.164 6.673 -4.460 1.00 77.12 96 SER A N 1
ATOM 778 C CA . SER A 1 96 ? 12.408 5.924 -4.583 1.00 77.12 96 SER A CA 1
ATOM 779 C C . SER A 1 96 ? 13.607 6.868 -4.420 1.00 77.12 96 SER A C 1
ATOM 781 O O . SER A 1 96 ? 13.664 7.945 -5.020 1.00 77.12 96 SER A O 1
ATOM 783 N N . LYS A 1 97 ? 14.565 6.469 -3.576 1.00 69.94 97 LYS A N 1
ATOM 784 C CA . LYS A 1 97 ? 15.845 7.163 -3.385 1.00 69.94 97 LYS A CA 1
ATOM 785 C C . LYS A 1 97 ? 16.932 6.293 -3.996 1.00 69.94 97 LYS A C 1
ATOM 787 O O . LYS A 1 97 ? 17.512 5.443 -3.328 1.00 69.94 97 LYS A O 1
ATOM 792 N N . ILE A 1 98 ? 17.194 6.490 -5.282 1.00 60.78 98 ILE A N 1
ATOM 793 C CA . ILE A 1 98 ? 18.355 5.874 -5.924 1.00 60.78 98 ILE A CA 1
ATOM 794 C C . ILE A 1 98 ? 19.582 6.682 -5.501 1.00 60.78 98 ILE A C 1
ATOM 796 O O . ILE A 1 98 ? 19.536 7.909 -5.432 1.00 60.78 98 ILE A O 1
ATOM 800 N N . THR A 1 99 ? 20.669 5.985 -5.183 1.00 49.78 99 THR A N 1
ATOM 801 C CA . THR A 1 99 ? 21.911 6.466 -4.549 1.00 49.78 99 THR A CA 1
ATOM 802 C C . THR A 1 99 ? 22.666 7.586 -5.289 1.00 49.78 99 THR A C 1
ATOM 804 O O . THR A 1 99 ? 23.734 7.995 -4.845 1.00 49.78 99 THR A O 1
ATOM 807 N N . THR A 1 100 ? 22.120 8.141 -6.370 1.00 44.00 100 THR A N 1
ATOM 808 C CA . THR A 1 100 ? 22.731 9.182 -7.204 1.00 44.00 100 THR A CA 1
ATOM 809 C C . THR A 1 100 ? 21.734 10.293 -7.556 1.00 44.00 100 THR A C 1
ATOM 811 O O . THR A 1 100 ? 21.253 10.392 -8.680 1.00 44.00 100 THR A O 1
ATOM 814 N N . GLY A 1 101 ? 21.434 11.159 -6.581 1.00 44.06 101 GLY A N 1
ATOM 815 C CA . GLY A 1 101 ? 21.072 12.573 -6.799 1.00 44.06 101 GLY A CA 1
ATOM 816 C C . GLY A 1 101 ? 19.822 12.905 -7.623 1.00 44.06 101 GLY A C 1
ATOM 817 O O . GLY A 1 101 ? 19.616 14.070 -7.948 1.00 44.06 101 GLY A O 1
ATOM 818 N N . GLY A 1 102 ? 18.989 11.929 -7.971 1.00 52.84 102 GLY A N 1
ATOM 819 C CA . GLY A 1 102 ? 17.780 12.148 -8.748 1.00 52.84 102 GLY A CA 1
ATOM 820 C C . GLY A 1 102 ? 16.562 11.532 -8.078 1.00 52.84 102 GLY A C 1
ATOM 821 O O . GLY A 1 102 ? 16.631 10.413 -7.581 1.00 52.84 102 GLY A O 1
ATOM 822 N N . ASP A 1 103 ? 15.437 12.244 -8.139 1.00 61.19 103 ASP A N 1
ATOM 823 C CA . ASP A 1 103 ? 14.113 11.749 -7.735 1.00 61.19 103 ASP A CA 1
ATOM 824 C C . ASP A 1 103 ? 13.871 10.404 -8.399 1.00 61.19 103 ASP A C 1
ATOM 826 O O . ASP A 1 103 ? 14.046 10.349 -9.600 1.00 61.19 103 ASP A O 1
ATOM 830 N N . GLY A 1 104 ? 13.597 9.312 -7.694 1.00 71.25 104 GLY A N 1
ATOM 831 C CA . GLY A 1 104 ? 13.270 8.046 -8.350 1.00 71.25 104 GLY A CA 1
ATOM 832 C C . GLY A 1 104 ? 11.808 8.005 -8.792 1.00 71.25 104 GLY A C 1
ATOM 833 O O . GLY A 1 104 ? 11.133 9.034 -8.849 1.00 71.25 104 GLY A O 1
ATOM 834 N N . ASP A 1 105 ? 11.313 6.802 -9.071 1.00 77.81 105 ASP A N 1
ATOM 835 C CA . ASP A 1 105 ? 9.879 6.600 -9.236 1.00 77.81 105 ASP A CA 1
ATOM 836 C C . ASP A 1 105 ? 9.108 6.988 -7.969 1.00 77.81 105 ASP A C 1
ATOM 838 O O . ASP A 1 105 ? 9.613 6.885 -6.844 1.00 77.81 105 ASP A O 1
ATOM 842 N N . GLU A 1 106 ? 7.866 7.408 -8.164 1.00 86.50 106 GLU A N 1
ATOM 843 C CA . GLU A 1 106 ? 6.990 7.882 -7.106 1.00 86.50 106 GLU A CA 1
ATOM 844 C C . GLU A 1 106 ? 5.611 7.245 -7.253 1.00 86.50 106 GLU A C 1
ATOM 846 O O . GLU A 1 106 ? 5.058 7.175 -8.353 1.00 86.50 106 GLU A O 1
ATOM 851 N N . PHE A 1 107 ? 5.019 6.821 -6.141 1.00 89.12 107 PHE A N 1
ATOM 852 C CA . PHE A 1 107 ? 3.609 6.460 -6.130 1.00 89.12 107 PHE A CA 1
ATOM 853 C C . PHE A 1 107 ? 2.912 6.936 -4.873 1.00 89.12 107 PHE A C 1
ATOM 855 O O . PHE A 1 107 ? 3.519 7.147 -3.826 1.00 89.12 107 PHE A O 1
ATOM 862 N N . THR A 1 108 ? 1.608 7.122 -5.003 1.00 91.69 108 THR A N 1
ATOM 863 C CA . THR A 1 108 ? 0.707 7.365 -3.885 1.00 91.69 108 THR A CA 1
ATOM 864 C C . THR A 1 108 ? -0.203 6.160 -3.760 1.00 91.69 108 THR A C 1
ATOM 866 O O . THR A 1 108 ? -0.712 5.672 -4.766 1.00 91.69 108 THR A O 1
ATOM 869 N N . ALA A 1 109 ? -0.391 5.680 -2.541 1.00 93.12 109 ALA A N 1
ATOM 870 C CA . ALA A 1 109 ? -1.273 4.572 -2.235 1.00 93.12 109 ALA A CA 1
ATOM 871 C C . ALA A 1 109 ? -2.141 4.916 -1.033 1.00 93.12 109 ALA A C 1
ATOM 873 O O . ALA A 1 109 ? -1.731 5.694 -0.167 1.00 93.12 109 ALA A O 1
ATOM 874 N N . SER A 1 110 ? -3.336 4.343 -0.960 1.00 95.12 110 SER A N 1
ATOM 875 C CA . SER A 1 110 ? -4.235 4.606 0.152 1.00 95.12 110 SER A CA 1
ATOM 876 C C . SER A 1 110 ? -4.928 3.358 0.665 1.00 95.12 110 SER A C 1
ATOM 878 O O . SER A 1 110 ? -5.084 2.366 -0.038 1.00 95.12 110 SER A O 1
ATOM 880 N N . VAL A 1 111 ? -5.317 3.425 1.935 1.00 96.06 111 VAL A N 1
ATOM 881 C CA . VAL A 1 111 ? -6.221 2.474 2.575 1.00 96.06 111 VAL A CA 1
ATOM 882 C C . VAL A 1 111 ? -7.418 3.277 3.059 1.00 96.06 111 VAL A C 1
ATOM 884 O O . VAL A 1 111 ? -7.267 4.170 3.897 1.00 96.06 111 VAL A O 1
ATOM 887 N N . THR A 1 112 ? -8.596 2.974 2.520 1.00 96.19 112 THR A N 1
ATOM 888 C CA . THR A 1 112 ? -9.862 3.627 2.863 1.00 96.19 112 THR A CA 1
ATOM 889 C C . THR A 1 112 ? -10.794 2.632 3.541 1.00 96.19 112 THR A C 1
ATOM 891 O O . THR A 1 112 ? -11.247 1.675 2.921 1.00 96.19 112 THR A O 1
ATOM 894 N N . PHE A 1 113 ? -11.105 2.872 4.806 1.00 95.00 113 PHE A N 1
ATOM 895 C CA . PHE A 1 113 ? -12.029 2.098 5.619 1.00 95.00 113 PHE A CA 1
ATOM 896 C C . PHE A 1 113 ? -13.477 2.529 5.372 1.00 95.00 113 PHE A C 1
ATOM 898 O O . PHE A 1 113 ? -13.796 3.710 5.250 1.00 95.00 113 PHE A O 1
ATOM 905 N N . ARG A 1 114 ? -14.365 1.545 5.335 1.00 92.31 114 ARG A N 1
ATOM 906 C CA . ARG A 1 114 ? -15.816 1.662 5.252 1.00 92.31 114 ARG A CA 1
ATOM 907 C C . ARG A 1 114 ? -16.385 0.733 6.326 1.00 92.31 114 ARG A C 1
ATOM 909 O O . ARG A 1 114 ? -16.503 -0.468 6.084 1.00 92.31 114 ARG A O 1
ATOM 916 N N . PRO A 1 115 ? -16.631 1.238 7.544 1.00 84.50 115 PRO A N 1
ATOM 917 C CA . PRO A 1 115 ? -17.283 0.433 8.563 1.00 84.50 115 PRO A CA 1
ATOM 918 C C . PRO A 1 115 ? -18.702 0.085 8.095 1.00 84.50 115 PRO A C 1
ATOM 920 O O . PRO A 1 115 ? -19.474 0.959 7.706 1.00 84.50 115 PRO A O 1
ATOM 923 N N . GLU A 1 116 ? -19.027 -1.198 8.127 1.00 85.50 116 GLU A N 1
ATOM 924 C CA . GLU A 1 116 ? -20.347 -1.765 7.871 1.00 85.50 116 GLU A CA 1
ATOM 925 C C . GLU A 1 116 ? -20.822 -2.488 9.143 1.00 85.50 116 GLU A C 1
ATOM 927 O O . GLU A 1 116 ? -20.036 -2.768 10.050 1.00 85.50 116 GLU A O 1
ATOM 932 N N . ASN A 1 117 ? -22.120 -2.773 9.264 1.00 78.50 117 ASN A N 1
ATOM 933 C CA . ASN A 1 117 ? -22.678 -3.365 10.484 1.00 78.50 117 ASN A CA 1
ATOM 934 C C . ASN A 1 117 ? -21.937 -4.668 10.868 1.00 78.50 117 ASN A C 1
ATOM 936 O O . ASN A 1 117 ? -22.072 -5.690 10.195 1.00 78.50 117 ASN A O 1
ATOM 940 N N . ASN A 1 118 ? -21.163 -4.609 11.961 1.00 82.56 118 ASN A N 1
ATOM 941 C CA . ASN A 1 118 ? -20.280 -5.655 12.506 1.00 82.56 118 ASN A CA 1
ATOM 942 C C . ASN A 1 118 ? -19.078 -6.085 11.643 1.00 82.56 118 ASN A C 1
ATOM 944 O O . ASN A 1 118 ? -18.432 -7.080 11.973 1.00 82.56 118 ASN A O 1
ATOM 948 N N . ARG A 1 119 ? -18.749 -5.370 10.562 1.00 88.62 119 ARG A N 1
ATOM 949 C CA . ARG A 1 119 ? -17.587 -5.676 9.713 1.00 88.62 119 ARG A CA 1
ATOM 950 C C . ARG A 1 119 ? -16.898 -4.402 9.254 1.00 88.62 119 ARG A C 1
ATOM 952 O O . ARG A 1 119 ? -17.538 -3.397 8.982 1.00 88.62 119 ARG A O 1
ATOM 959 N N . THR A 1 120 ? -15.589 -4.450 9.097 1.00 92.25 120 THR A N 1
ATOM 960 C CA . THR A 1 120 ? -14.835 -3.387 8.442 1.00 92.25 120 THR A CA 1
ATOM 961 C C . THR A 1 120 ? -14.551 -3.818 7.014 1.00 92.25 120 THR A C 1
ATOM 963 O O . THR A 1 120 ? -13.845 -4.802 6.785 1.00 92.25 120 THR A O 1
ATOM 966 N N . HIS A 1 121 ? -15.084 -3.077 6.048 1.00 94.06 121 HIS A N 1
ATOM 967 C CA . HIS A 1 121 ? -14.634 -3.157 4.667 1.00 94.06 121 HIS A CA 1
ATOM 968 C C . HIS A 1 121 ? -13.517 -2.129 4.456 1.00 94.06 121 HIS A C 1
ATOM 970 O O . HIS A 1 121 ? -13.583 -1.013 4.966 1.00 94.06 121 HIS A O 1
ATOM 976 N N . ALA A 1 122 ? -12.480 -2.468 3.704 1.00 94.81 122 ALA A N 1
ATOM 977 C CA . ALA A 1 122 ? -11.404 -1.558 3.354 1.00 94.81 122 ALA A CA 1
ATOM 978 C C . ALA A 1 122 ? -11.059 -1.676 1.873 1.00 94.81 122 ALA A C 1
ATOM 980 O O . ALA A 1 122 ? -11.113 -2.757 1.297 1.00 94.81 122 ALA A O 1
ATOM 981 N N . VAL A 1 123 ? -10.697 -0.549 1.273 1.00 96.00 123 VAL A N 1
ATOM 982 C CA . VAL A 1 123 ? -10.208 -0.456 -0.102 1.00 96.00 123 VAL A CA 1
ATOM 983 C C . VAL A 1 123 ? -8.747 -0.043 -0.041 1.00 96.00 123 VAL A C 1
ATOM 985 O O . VAL A 1 123 ? -8.437 1.014 0.510 1.00 96.00 123 VAL A O 1
ATOM 988 N N . VAL A 1 124 ? -7.867 -0.883 -0.575 1.00 95.50 124 VAL A N 1
ATOM 989 C CA . VAL A 1 124 ? -6.437 -0.617 -0.730 1.00 95.50 124 VAL A CA 1
ATOM 990 C C . VAL A 1 124 ? -6.169 -0.333 -2.203 1.00 95.50 124 VAL A C 1
ATOM 992 O O . VAL A 1 124 ? -6.474 -1.171 -3.050 1.00 95.50 124 VAL A O 1
ATOM 995 N N . SER A 1 125 ? -5.604 0.831 -2.505 1.00 94.56 125 SER A N 1
ATOM 996 C CA . SER A 1 125 ? -5.431 1.318 -3.877 1.00 94.56 125 SER A CA 1
ATOM 997 C C . SER A 1 125 ? -4.049 1.928 -4.092 1.00 94.56 125 SER A C 1
ATOM 999 O O . SER A 1 125 ? -3.463 2.519 -3.179 1.00 94.56 125 SER A O 1
ATOM 1001 N N . ILE A 1 126 ? -3.542 1.836 -5.323 1.00 92.94 126 ILE A N 1
ATOM 1002 C CA . ILE A 1 126 ? -2.449 2.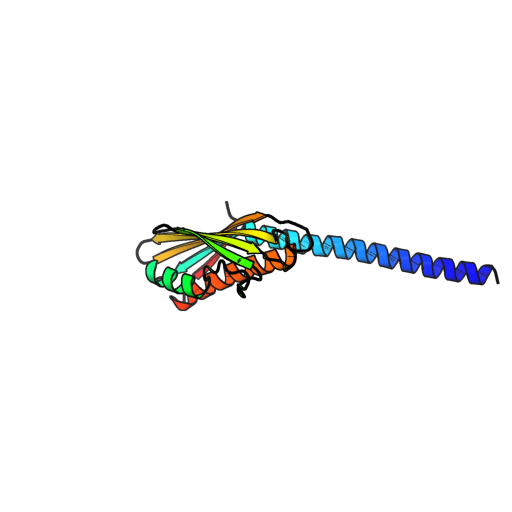687 -5.803 1.00 92.94 126 ILE A CA 1
ATOM 1003 C C . ILE A 1 126 ? -3.074 3.868 -6.554 1.00 92.94 126 ILE A C 1
ATOM 1005 O O . ILE A 1 126 ? -3.382 3.776 -7.738 1.00 92.94 126 ILE A O 1
ATOM 1009 N N . ASP A 1 127 ? -3.250 4.989 -5.855 1.00 90.25 127 ASP A N 1
ATOM 1010 C CA . ASP A 1 127 ? -3.944 6.184 -6.352 1.00 90.25 127 ASP A CA 1
ATOM 1011 C C . ASP A 1 127 ? -3.211 6.864 -7.520 1.00 90.25 127 ASP A C 1
ATOM 1013 O O . ASP A 1 127 ? -3.827 7.451 -8.411 1.00 90.25 127 ASP A O 1
ATOM 1017 N N . ARG A 1 128 ? -1.874 6.852 -7.501 1.00 88.69 128 ARG A N 1
ATOM 1018 C CA . ARG A 1 128 ? -1.059 7.498 -8.536 1.00 88.69 128 ARG A CA 1
ATOM 1019 C C . ARG A 1 128 ? 0.273 6.795 -8.694 1.00 88.69 128 ARG A C 1
ATOM 1021 O O . ARG A 1 128 ? 0.929 6.508 -7.704 1.00 88.69 128 ARG A O 1
ATOM 1028 N N . TRP A 1 129 ? 0.717 6.648 -9.938 1.00 87.19 129 TRP A N 1
ATOM 1029 C CA . TRP A 1 129 ? 2.069 6.226 -10.291 1.00 87.19 129 TRP A CA 1
ATOM 1030 C C . TRP A 1 129 ? 2.733 7.287 -11.172 1.00 87.19 129 TRP A C 1
ATOM 1032 O O . TRP A 1 129 ? 2.138 7.770 -12.139 1.00 87.19 129 TRP A O 1
ATOM 1042 N N . ARG A 1 130 ? 3.972 7.646 -10.847 1.00 83.75 130 ARG A N 1
ATOM 1043 C CA . ARG A 1 130 ? 4.839 8.487 -11.664 1.00 83.75 130 ARG A CA 1
ATOM 1044 C C . ARG A 1 130 ? 6.167 7.771 -11.850 1.00 83.75 130 ARG A C 1
ATOM 1046 O O . ARG A 1 130 ? 7.001 7.711 -10.953 1.00 83.75 130 ARG A O 1
ATOM 1053 N N . GLU A 1 131 ? 6.359 7.289 -13.063 1.00 78.00 131 GLU A N 1
ATOM 1054 C CA . GLU A 1 131 ? 7.639 6.773 -13.517 1.00 78.00 131 GLU A CA 1
ATOM 1055 C C . GLU A 1 131 ? 8.579 7.930 -13.852 1.00 78.00 131 GLU A C 1
ATOM 1057 O O . GLU A 1 131 ? 8.167 8.890 -14.515 1.00 78.00 131 GLU A O 1
ATOM 1062 N N . LYS A 1 132 ? 9.839 7.840 -13.429 1.00 73.38 132 LYS A N 1
ATOM 1063 C CA . LYS A 1 132 ? 10.872 8.756 -13.919 1.00 73.38 132 LYS A CA 1
ATOM 1064 C C . LYS A 1 132 ? 11.505 8.255 -15.205 1.00 73.38 132 LYS A C 1
ATOM 1066 O O . LYS A 1 132 ? 11.650 9.029 -16.149 1.00 73.38 132 LYS A O 1
ATOM 1071 N N . ASP A 1 133 ? 11.924 6.995 -15.217 1.00 65.75 133 ASP A N 1
ATOM 1072 C CA . ASP A 1 133 ? 12.534 6.366 -16.377 1.00 65.75 133 ASP A CA 1
ATOM 1073 C C . ASP A 1 133 ? 12.113 4.892 -16.506 1.00 65.75 133 ASP A C 1
ATOM 1075 O O . ASP A 1 133 ? 11.783 4.206 -15.538 1.00 65.75 133 ASP A O 1
ATOM 1079 N N . GLY A 1 134 ? 12.132 4.377 -17.738 1.00 63.62 134 GLY A N 1
ATOM 1080 C CA . GLY A 1 134 ? 11.771 2.982 -18.022 1.00 63.62 134 GLY A CA 1
ATOM 1081 C C . GLY A 1 134 ? 12.746 1.946 -17.463 1.00 63.62 134 GLY A C 1
ATOM 1082 O O . GLY A 1 134 ? 12.534 0.748 -17.658 1.00 63.62 134 GLY A O 1
ATOM 1083 N N . ILE A 1 135 ? 13.826 2.377 -16.803 1.00 66.94 135 ILE A N 1
ATOM 1084 C CA . ILE A 1 135 ? 14.835 1.503 -16.200 1.00 66.94 135 ILE A CA 1
ATOM 1085 C C . ILE A 1 135 ? 14.408 1.155 -14.767 1.00 66.94 135 ILE A C 1
ATOM 1087 O O . ILE A 1 135 ? 14.562 0.005 -14.344 1.00 66.94 135 ILE A O 1
ATOM 1091 N N . THR A 1 136 ? 13.807 2.102 -14.044 1.00 69.44 136 THR A N 1
ATOM 1092 C CA . THR A 1 136 ? 13.370 1.926 -12.652 1.00 69.44 136 THR A CA 1
ATOM 1093 C C . THR A 1 136 ? 11.992 1.289 -12.511 1.00 69.44 136 THR A C 1
ATOM 1095 O O . THR A 1 136 ? 11.714 0.706 -11.461 1.00 69.44 136 THR A O 1
ATOM 1098 N N . ARG A 1 137 ? 11.192 1.233 -13.589 1.00 76.12 137 ARG A N 1
ATOM 1099 C CA . ARG A 1 137 ? 9.827 0.670 -13.590 1.00 76.12 137 ARG A CA 1
ATOM 1100 C C . ARG A 1 137 ? 9.693 -0.670 -12.864 1.00 76.12 137 ARG A C 1
ATOM 1102 O O . ARG A 1 137 ? 8.753 -0.866 -12.100 1.00 76.12 137 ARG A O 1
ATOM 1109 N N . ARG A 1 138 ? 10.620 -1.615 -13.066 1.00 76.69 138 ARG A N 1
ATOM 1110 C CA . ARG A 1 138 ? 10.562 -2.932 -12.397 1.00 76.69 138 ARG A CA 1
ATOM 1111 C C . ARG A 1 138 ? 10.691 -2.819 -10.876 1.00 76.69 138 ARG A C 1
ATOM 1113 O O . ARG A 1 138 ? 10.042 -3.574 -10.153 1.00 76.69 138 ARG A O 1
ATOM 1120 N N . ALA A 1 139 ? 11.559 -1.929 -10.401 1.00 77.12 139 ALA A N 1
ATOM 1121 C CA . ALA A 1 139 ? 11.703 -1.658 -8.976 1.00 77.12 139 ALA A CA 1
ATOM 1122 C C . ALA A 1 139 ? 10.420 -1.009 -8.443 1.00 77.12 139 ALA A C 1
ATOM 1124 O O . ALA A 1 139 ? 9.889 -1.471 -7.440 1.00 77.12 139 ALA A O 1
ATOM 1125 N N . GLY A 1 140 ? 9.866 -0.055 -9.191 1.00 80.56 140 GLY A N 1
ATOM 1126 C CA . GLY A 1 140 ? 8.555 0.538 -8.961 1.00 80.56 140 GLY A CA 1
ATOM 1127 C C . GLY A 1 140 ? 7.415 -0.454 -8.759 1.00 80.56 140 GLY A C 1
ATOM 1128 O O . GLY A 1 140 ? 6.777 -0.481 -7.709 1.00 80.56 140 GLY A O 1
ATOM 1129 N N . ILE A 1 141 ? 7.205 -1.321 -9.752 1.00 84.69 141 ILE A N 1
ATOM 1130 C CA . ILE A 1 141 ? 6.193 -2.387 -9.727 1.00 84.69 141 ILE A CA 1
ATOM 1131 C C . ILE A 1 141 ? 6.383 -3.289 -8.512 1.00 84.69 141 ILE A C 1
ATOM 1133 O O . ILE A 1 141 ? 5.419 -3.597 -7.817 1.00 84.69 141 ILE A O 1
ATOM 1137 N N . ARG A 1 142 ? 7.627 -3.691 -8.226 1.00 85.31 142 ARG A N 1
ATOM 1138 C CA . ARG A 1 142 ? 7.925 -4.525 -7.058 1.00 85.31 142 ARG A CA 1
ATOM 1139 C C . ARG A 1 142 ? 7.513 -3.835 -5.765 1.00 85.31 142 ARG A C 1
ATOM 1141 O O . ARG A 1 142 ? 6.953 -4.490 -4.899 1.00 85.31 142 ARG A O 1
ATOM 1148 N N . VAL A 1 143 ? 7.794 -2.545 -5.631 1.00 84.88 143 VAL A N 1
ATOM 1149 C CA . VAL A 1 143 ? 7.424 -1.801 -4.431 1.00 84.88 143 VAL A CA 1
ATOM 1150 C C . VAL A 1 143 ? 5.906 -1.696 -4.297 1.00 84.88 143 VAL A C 1
ATOM 1152 O O . VAL A 1 143 ? 5.389 -1.952 -3.213 1.00 84.88 143 VAL A O 1
ATOM 1155 N N . MET A 1 144 ? 5.189 -1.375 -5.378 1.00 89.00 144 MET A N 1
ATOM 1156 C CA . MET A 1 144 ? 3.721 -1.352 -5.364 1.00 89.00 144 MET A CA 1
ATOM 1157 C C . MET A 1 144 ? 3.153 -2.712 -4.940 1.00 89.00 144 MET A C 1
ATOM 1159 O O . MET A 1 144 ? 2.302 -2.768 -4.060 1.00 89.00 144 MET A O 1
ATOM 1163 N N . GLN A 1 145 ? 3.677 -3.812 -5.490 1.00 89.94 145 GLN A N 1
ATOM 1164 C CA . GLN A 1 145 ? 3.277 -5.166 -5.101 1.00 89.94 145 GLN A CA 1
ATOM 1165 C C . GLN A 1 145 ? 3.525 -5.420 -3.610 1.00 89.94 145 GLN A C 1
ATOM 1167 O O . GLN A 1 145 ? 2.628 -5.857 -2.898 1.00 89.94 145 GLN A O 1
ATOM 1172 N N . GLN A 1 146 ? 4.719 -5.090 -3.118 1.00 89.00 146 GLN A N 1
ATOM 1173 C CA . GLN A 1 146 ? 5.060 -5.284 -1.714 1.00 89.00 146 GLN A CA 1
ATOM 1174 C C . GLN A 1 146 ? 4.203 -4.407 -0.779 1.00 89.00 146 GLN A C 1
ATOM 1176 O O . GLN A 1 146 ? 3.929 -4.828 0.340 1.00 89.00 146 GLN A O 1
ATOM 1181 N N . PHE A 1 147 ? 3.759 -3.217 -1.208 1.00 91.00 147 PHE A N 1
ATOM 1182 C CA . PHE A 1 147 ? 2.783 -2.416 -0.458 1.00 91.00 147 PHE A CA 1
ATOM 1183 C C . PHE A 1 147 ? 1.444 -3.151 -0.333 1.00 91.00 147 PHE A C 1
ATOM 1185 O O . PHE A 1 147 ? 0.914 -3.259 0.772 1.00 91.00 147 PHE A O 1
ATOM 1192 N N . MET A 1 148 ? 0.926 -3.6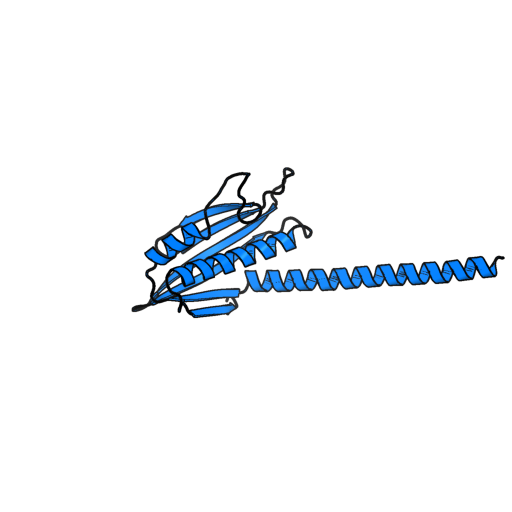99 -1.439 1.00 92.50 148 MET A N 1
ATOM 1193 C CA . MET A 1 148 ? -0.322 -4.473 -1.434 1.00 92.50 148 MET A CA 1
ATOM 1194 C C . MET A 1 148 ? -0.201 -5.713 -0.540 1.00 92.50 148 MET A C 1
ATOM 1196 O O . MET A 1 148 ? -1.081 -5.977 0.279 1.00 92.50 148 MET A O 1
ATOM 1200 N N . ASP A 1 149 ? 0.920 -6.430 -0.636 1.00 92.94 149 ASP A N 1
ATOM 1201 C CA . ASP A 1 149 ? 1.195 -7.613 0.179 1.00 92.94 149 ASP A CA 1
ATOM 1202 C C . ASP A 1 149 ? 1.311 -7.255 1.673 1.00 92.94 149 ASP A C 1
ATOM 1204 O O . ASP A 1 149 ? 0.767 -7.961 2.523 1.00 92.94 149 ASP A O 1
ATOM 1208 N N . ALA A 1 150 ? 1.969 -6.137 2.004 1.00 92.25 150 ALA A N 1
ATOM 1209 C CA . ALA A 1 150 ? 2.091 -5.640 3.374 1.00 92.25 150 ALA A CA 1
ATOM 1210 C C . ALA A 1 150 ? 0.738 -5.209 3.954 1.00 92.25 150 ALA A C 1
ATOM 1212 O O . ALA A 1 150 ? 0.455 -5.490 5.120 1.00 92.25 150 ALA A O 1
ATOM 1213 N N . ALA A 1 151 ? -0.122 -4.585 3.143 1.00 93.88 151 ALA A N 1
ATOM 1214 C CA . ALA A 1 151 ? -1.488 -4.279 3.543 1.00 93.88 151 ALA A CA 1
ATOM 1215 C C . ALA A 1 151 ? -2.257 -5.573 3.843 1.00 93.88 151 ALA A C 1
ATOM 1217 O O . ALA A 1 151 ? -2.793 -5.720 4.935 1.00 93.88 151 ALA A O 1
ATOM 1218 N N . VAL A 1 152 ? -2.243 -6.563 2.947 1.00 95.69 152 VAL A N 1
ATOM 1219 C CA . VAL A 1 152 ? -2.901 -7.859 3.197 1.00 95.69 152 VAL A CA 1
ATOM 1220 C C . VAL A 1 152 ? -2.362 -8.538 4.461 1.00 95.69 152 VAL A C 1
ATOM 1222 O O . VAL A 1 152 ? -3.150 -9.060 5.251 1.00 95.69 152 VAL A O 1
ATOM 1225 N N . ALA A 1 153 ? -1.045 -8.520 4.677 1.00 94.75 153 ALA A N 1
ATOM 1226 C CA . ALA A 1 153 ? -0.421 -9.085 5.871 1.00 94.75 153 ALA A CA 1
ATOM 1227 C C . ALA A 1 153 ? -0.908 -8.400 7.155 1.00 94.75 153 ALA A C 1
ATOM 1229 O O . ALA A 1 153 ? -1.246 -9.094 8.112 1.00 94.75 153 ALA A O 1
ATOM 1230 N N . ALA A 1 154 ? -1.028 -7.069 7.153 1.00 94.88 154 ALA A N 1
ATOM 1231 C CA . ALA A 1 154 ? -1.542 -6.323 8.296 1.00 94.88 154 ALA A CA 1
ATOM 1232 C C . ALA A 1 154 ? -2.991 -6.706 8.636 1.00 94.88 154 ALA A C 1
ATOM 1234 O O . ALA A 1 154 ? -3.331 -6.968 9.789 1.00 94.88 154 ALA A O 1
ATOM 1235 N N . PHE A 1 155 ? -3.851 -6.821 7.620 1.00 96.00 155 PHE A N 1
ATOM 1236 C CA . PHE A 1 155 ? -5.229 -7.260 7.839 1.00 96.00 155 PHE A CA 1
ATOM 1237 C C . PHE A 1 155 ? -5.277 -8.699 8.370 1.00 96.00 155 PHE A C 1
ATOM 1239 O O . PHE A 1 155 ? -5.971 -8.955 9.352 1.00 96.00 155 PHE A O 1
ATOM 1246 N N . LYS A 1 156 ? -4.484 -9.617 7.801 1.00 95.69 156 LYS A N 1
ATOM 1247 C CA . LYS A 1 156 ? -4.422 -11.019 8.249 1.00 95.69 156 LYS A CA 1
ATOM 1248 C C . LYS A 1 156 ? -3.813 -11.211 9.639 1.00 95.69 156 LYS A C 1
ATOM 1250 O O . LYS A 1 156 ? -4.162 -12.181 10.304 1.00 95.69 156 LYS A O 1
ATOM 1255 N N . GLU A 1 157 ? -2.927 -10.322 10.089 1.00 95.56 157 GLU A N 1
ATOM 1256 C CA . GLU A 1 157 ? -2.424 -10.331 11.470 1.00 95.56 157 GLU A CA 1
ATOM 1257 C C . GLU A 1 157 ? -3.559 -10.037 12.462 1.00 95.56 157 GLU A C 1
ATOM 1259 O O . GLU A 1 157 ? -3.635 -10.665 13.515 1.00 95.56 157 GLU A O 1
ATOM 1264 N N . THR A 1 158 ? -4.455 -9.109 12.116 1.00 95.50 158 THR A N 1
ATOM 1265 C CA . THR A 1 158 ? -5.588 -8.731 12.979 1.00 95.50 158 THR A CA 1
ATOM 1266 C C . THR A 1 158 ? -6.780 -9.681 12.881 1.00 95.50 158 THR A C 1
ATOM 1268 O O . THR A 1 158 ? -7.465 -9.915 13.874 1.00 95.50 158 THR A O 1
ATOM 1271 N N . ASP A 1 159 ? -7.018 -10.246 11.700 1.00 95.31 159 ASP A N 1
ATOM 1272 C CA . ASP A 1 159 ? -8.077 -11.211 11.425 1.00 95.31 159 ASP A CA 1
ATOM 1273 C C . ASP A 1 159 ? -7.581 -12.223 10.381 1.00 95.31 159 ASP A C 1
ATOM 1275 O O . ASP A 1 159 ? -7.603 -11.941 9.178 1.00 95.31 159 ASP A O 1
ATOM 1279 N N . PRO A 1 160 ? -7.157 -13.426 10.807 1.00 94.81 160 PRO A N 1
ATOM 1280 C CA . PRO A 1 160 ? -6.667 -14.459 9.896 1.00 94.81 160 PRO A CA 1
ATOM 1281 C C . PRO A 1 160 ? -7.678 -14.882 8.821 1.00 94.81 160 PRO A C 1
ATOM 1283 O O . PRO A 1 160 ? -7.278 -15.422 7.789 1.00 94.81 160 PRO A O 1
ATOM 1286 N N . A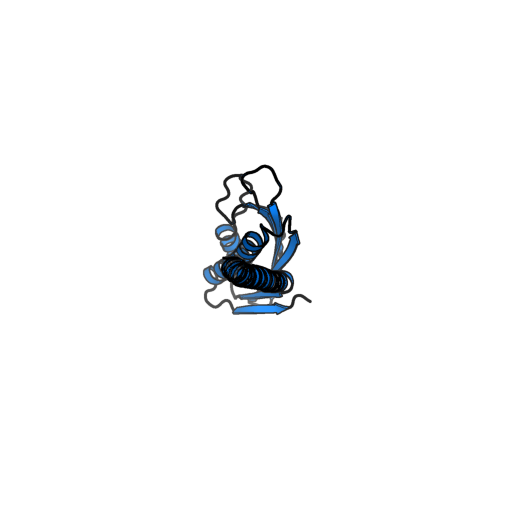SN A 1 161 ? -8.974 -14.630 9.047 1.00 94.00 161 ASN A N 1
ATOM 1287 C CA . ASN A 1 161 ? -10.064 -14.967 8.133 1.00 94.00 161 ASN A CA 1
ATOM 1288 C C . ASN A 1 161 ? -10.497 -13.784 7.251 1.00 94.00 161 ASN A C 1
ATOM 1290 O O . ASN A 1 161 ? -11.524 -13.883 6.576 1.00 94.00 161 ASN A O 1
ATOM 1294 N N . ALA A 1 162 ? -9.740 -12.679 7.240 1.00 93.69 162 ALA A N 1
ATOM 1295 C CA . ALA A 1 162 ? -10.024 -11.533 6.388 1.00 93.69 162 ALA A CA 1
ATOM 1296 C C . ALA A 1 162 ? -10.155 -11.965 4.917 1.00 93.69 162 ALA A C 1
ATOM 1298 O O . ALA A 1 162 ? -9.263 -12.599 4.340 1.00 93.69 162 ALA A O 1
ATOM 1299 N N . HIS A 1 163 ? -11.284 -11.612 4.308 1.00 94.69 163 HIS A N 1
ATOM 1300 C CA . HIS A 1 163 ? -11.566 -11.921 2.915 1.00 94.69 163 HIS A CA 1
ATOM 1301 C C . HIS A 1 163 ? -10.944 -10.856 2.018 1.00 94.69 163 HIS A C 1
ATOM 1303 O O . HIS A 1 163 ? -11.175 -9.670 2.237 1.00 94.69 163 HIS A O 1
ATOM 1309 N N . VAL A 1 164 ? -10.173 -11.281 1.016 1.00 94.31 164 VAL A N 1
ATOM 1310 C CA . VAL A 1 164 ? -9.459 -10.398 0.089 1.00 94.31 164 VAL A CA 1
ATOM 1311 C C . VAL A 1 164 ? -9.963 -10.650 -1.324 1.00 94.31 164 VAL A C 1
ATOM 1313 O O . VAL A 1 164 ? -9.910 -11.780 -1.808 1.00 94.31 164 VAL A O 1
ATOM 1316 N N . GLU A 1 165 ? -10.406 -9.591 -1.989 1.00 93.81 165 GLU A N 1
ATOM 1317 C CA . GLU A 1 165 ? -10.892 -9.616 -3.364 1.00 93.81 165 GLU A CA 1
ATOM 1318 C C . GLU A 1 165 ? -10.205 -8.510 -4.173 1.00 93.81 165 GLU A C 1
ATOM 1320 O O . GLU A 1 165 ? -10.082 -7.376 -3.715 1.00 93.81 165 GLU A O 1
ATOM 1325 N N . THR A 1 166 ? -9.758 -8.818 -5.389 1.00 89.50 166 THR A N 1
ATOM 1326 C CA . THR A 1 166 ? -9.239 -7.811 -6.323 1.00 89.50 166 THR A CA 1
ATOM 1327 C C . THR A 1 166 ? -10.350 -7.396 -7.279 1.00 89.50 166 THR A C 1
ATOM 1329 O O . THR A 1 166 ? -10.939 -8.248 -7.943 1.00 89.50 166 THR A O 1
ATOM 1332 N N . ARG A 1 167 ? -10.624 -6.094 -7.375 1.00 88.19 167 ARG A N 1
ATOM 1333 C CA . ARG A 1 167 ? -11.623 -5.522 -8.288 1.00 88.19 167 ARG A CA 1
ATOM 1334 C C . ARG A 1 167 ? -10.977 -4.482 -9.188 1.00 88.19 167 ARG A C 1
ATOM 1336 O O . ARG A 1 167 ? -10.033 -3.824 -8.778 1.00 88.19 167 ARG A O 1
ATOM 1343 N N . SER A 1 168 ? -11.485 -4.319 -10.408 1.00 78.88 168 SER A N 1
ATOM 1344 C CA . SER A 1 168 ? -11.062 -3.201 -11.258 1.00 78.88 168 SER A CA 1
ATOM 1345 C C . SER A 1 168 ? -11.480 -1.888 -10.596 1.00 78.88 168 SER A C 1
ATOM 1347 O O . SER A 1 168 ? -12.642 -1.750 -10.213 1.00 78.88 168 SER A O 1
ATOM 1349 N N . ALA A 1 169 ? -10.551 -0.941 -10.485 1.00 66.44 169 ALA A N 1
ATOM 1350 C CA . ALA A 1 169 ? -10.852 0.431 -10.100 1.00 66.44 169 ALA A CA 1
ATOM 1351 C C . ALA A 1 169 ? -11.806 1.023 -11.153 1.00 66.44 169 ALA A C 1
ATOM 1353 O O . ALA A 1 169 ? -11.591 0.831 -12.357 1.00 66.44 169 ALA A O 1
ATOM 1354 N N . ALA A 1 170 ? -12.897 1.632 -10.688 1.00 55.41 170 ALA A N 1
ATOM 1355 C CA . ALA A 1 170 ? -13.969 2.184 -11.520 1.00 55.41 170 ALA A CA 1
ATOM 1356 C C . ALA A 1 170 ? -13.646 3.595 -12.027 1.00 55.41 170 ALA A C 1
ATOM 1358 O O . ALA A 1 170 ? -12.992 4.356 -11.279 1.00 55.41 170 ALA A O 1
#

Foldseek 3Di:
DVVVVVVVVVVVVVVVVVVVVVVVVCVVVVLVVLVVLVCLQAFKKKKKKFLFDLVQLVVLLCVLQPQAQDLPPPQLQFGKHFPDDDSFKTKIKTWHDDPPDDTAKIWIWMWGWDDDDSMIMIITHGNDTDGPDPVCSVSVSVNSVSSVVSSVVSRCVRPVPIDIDMDGHD